Protein AF-A0AA40VV38-F1 (afdb_monomer)

Secondary structure (DSSP, 8-state):
-----PPPEEEE-TTSSEEEEEEE-TTT--EEEEEEESSPEEEEETTEEEEEPEEEEPTTT-SEEEEESSSEEEEEEEE--TT-

Radius of gyration: 13.95 Å; Cα contacts (8 Å, |Δi|>4): 183; chains: 1; bounding box: 32×32×37 Å

Nearest PDB structures (foldseek):
  5mqh-assembly1_A  TM=3.408E-01  e=7.314E+00  Bacillus subtilis
  7pt7-assembly1_6  TM=3.075E-01  e=9.742E+00  Saccharomyces cerevisiae S288C
  8iyj-assembly1_Z  TM=1.905E-01  e=4.123E+00  Mus musculus

Sequence (84 aa):
MPSQQCQHMQFSDCDKLVGRVVFECHHCGQGIISEYTGEPVIGEYKGRPSVVLAKVQCPSCGETAIRLNAEKVLSTTAISSPWK

Structure (mmCIF, N/CA/C/O backbone):
data_AF-A0AA40VV38-F1
#
_entry.id   AF-A0AA40VV38-F1
#
loop_
_atom_site.group_PDB
_atom_site.id
_atom_site.type_symbol
_atom_site.label_atom_id
_atom_site.label_alt_id
_atom_site.label_comp_id
_atom_site.label_asym_id
_atom_site.label_entity_id
_atom_site.label_seq_id
_atom_site.pdbx_PDB_ins_code
_atom_site.Cartn_x
_atom_site.Cartn_y
_atom_site.Cartn_z
_atom_site.occupancy
_atom_site.B_iso_or_equiv
_atom_site.auth_seq_id
_atom_site.auth_comp_id
_atom_site.auth_asym_id
_atom_site.auth_atom_id
_atom_site.pdbx_PDB_model_num
ATOM 1 N N . MET A 1 1 ? -7.831 11.302 -28.238 1.00 44.78 1 MET A N 1
ATOM 2 C CA . MET A 1 1 ? -7.376 11.554 -26.852 1.00 44.78 1 MET A CA 1
ATOM 3 C C . MET A 1 1 ? -6.136 10.706 -26.616 1.00 44.78 1 MET A C 1
ATOM 5 O O . MET A 1 1 ? -6.137 9.589 -27.123 1.00 44.78 1 MET A O 1
ATOM 9 N N . PRO A 1 2 ? -5.079 11.199 -25.947 1.00 49.25 2 PRO A N 1
ATOM 10 C CA . PRO A 1 2 ? -3.956 10.337 -25.584 1.00 49.25 2 PRO A CA 1
ATOM 11 C C . PRO A 1 2 ? -4.470 9.195 -24.697 1.00 49.25 2 PRO A C 1
ATOM 13 O O . PRO A 1 2 ? -5.342 9.419 -23.856 1.00 49.25 2 PRO A O 1
ATOM 16 N N . SER A 1 3 ? -3.977 7.974 -24.911 1.00 62.28 3 SER A N 1
ATOM 17 C CA . SER A 1 3 ? -4.283 6.835 -24.045 1.00 62.28 3 SER A CA 1
ATOM 18 C C . SER A 1 3 ? -3.833 7.178 -22.627 1.00 62.28 3 SER A C 1
ATOM 20 O O . SER A 1 3 ? -2.642 7.397 -22.396 1.00 62.28 3 SER A O 1
ATOM 22 N N . GLN A 1 4 ? -4.771 7.273 -21.685 1.00 61.50 4 GLN A N 1
ATOM 23 C CA . GLN A 1 4 ? -4.414 7.422 -20.278 1.00 61.50 4 GLN A CA 1
ATOM 24 C C . GLN A 1 4 ? -3.621 6.184 -19.851 1.00 61.50 4 GLN A C 1
ATOM 26 O O . GLN A 1 4 ? -3.979 5.064 -20.212 1.00 61.50 4 GLN A O 1
ATOM 31 N N . GLN A 1 5 ? -2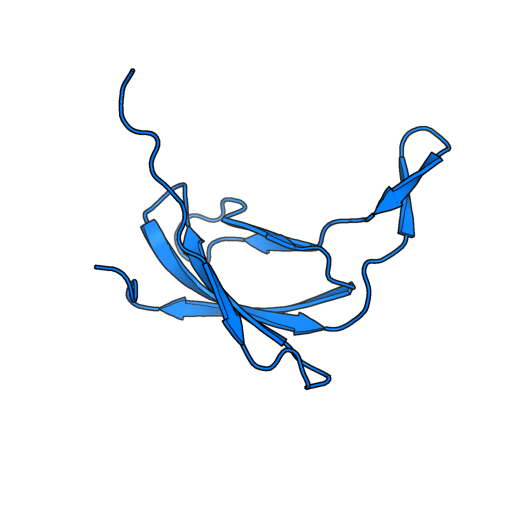.530 6.381 -19.110 1.00 68.56 5 GLN A N 1
ATOM 32 C CA . GLN A 1 5 ? -1.830 5.264 -18.486 1.00 68.56 5 GLN A CA 1
ATOM 33 C C . GLN A 1 5 ? -2.782 4.593 -17.496 1.00 68.56 5 GLN A C 1
ATOM 35 O O . GLN A 1 5 ? -3.159 5.190 -16.487 1.00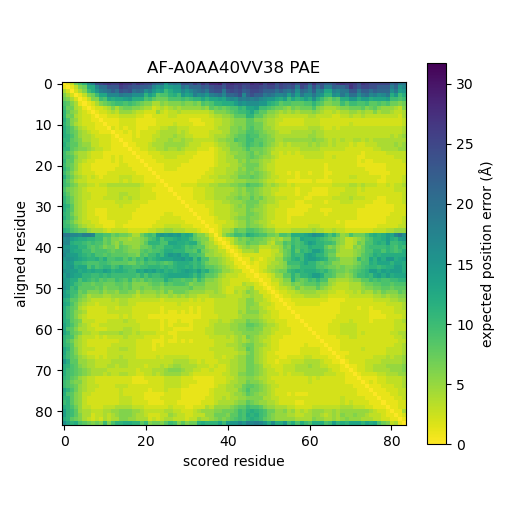 68.56 5 GLN A O 1
ATOM 40 N N . CYS A 1 6 ? -3.184 3.364 -17.802 1.00 74.75 6 CYS A N 1
ATOM 41 C CA . CYS A 1 6 ? -3.910 2.522 -16.867 1.00 74.75 6 CYS A CA 1
ATOM 42 C C . CYS A 1 6 ? -2.950 2.079 -15.758 1.00 74.75 6 CYS A C 1
ATOM 44 O O . CYS A 1 6 ? -1.830 1.655 -16.036 1.00 74.75 6 CYS A O 1
ATOM 46 N N . GLN A 1 7 ? -3.390 2.170 -14.505 1.00 79.94 7 GLN A N 1
ATOM 47 C CA . GLN A 1 7 ? -2.675 1.577 -13.383 1.00 79.94 7 GLN A CA 1
ATOM 48 C C . GLN A 1 7 ? -3.113 0.118 -13.263 1.00 79.94 7 GLN A C 1
ATOM 50 O O . GLN A 1 7 ? -4.298 -0.159 -13.072 1.00 79.94 7 GLN A O 1
ATOM 55 N N . HIS A 1 8 ? -2.172 -0.814 -13.380 1.00 87.62 8 HIS A N 1
ATOM 56 C CA . HIS A 1 8 ? -2.455 -2.210 -13.089 1.00 87.62 8 HIS A CA 1
ATOM 57 C C . HIS A 1 8 ? -2.500 -2.444 -11.579 1.00 87.62 8 HIS A C 1
ATOM 59 O O . HIS A 1 8 ? -1.722 -1.860 -10.818 1.00 87.62 8 HIS A O 1
ATOM 65 N N . MET A 1 9 ? -3.420 -3.309 -11.161 1.00 92.94 9 MET A N 1
ATOM 66 C CA . MET A 1 9 ? -3.601 -3.686 -9.769 1.00 92.94 9 MET A CA 1
ATOM 67 C C . MET A 1 9 ? -3.985 -5.149 -9.656 1.00 92.94 9 MET A C 1
ATOM 69 O O . MET A 1 9 ? -4.832 -5.629 -10.408 1.00 92.94 9 MET A O 1
ATOM 73 N N . GLN A 1 10 ? -3.418 -5.832 -8.672 1.00 95.62 10 GLN A N 1
ATOM 74 C CA . GLN A 1 10 ? -3.817 -7.179 -8.311 1.00 95.62 10 GLN A CA 1
ATOM 75 C C . GLN A 1 10 ? -3.974 -7.279 -6.800 1.00 95.62 10 GLN A C 1
ATOM 77 O O . GLN A 1 10 ? -3.023 -7.056 -6.053 1.00 95.62 10 GLN A O 1
ATOM 82 N N . PHE A 1 11 ? -5.177 -7.640 -6.363 1.00 94.69 11 PHE A N 1
ATOM 83 C CA . PHE A 1 11 ? -5.447 -8.010 -4.981 1.00 94.69 11 PHE A CA 1
ATOM 84 C C . PHE A 1 11 ? -5.228 -9.512 -4.798 1.00 94.69 11 PHE A C 1
ATOM 86 O O . PHE A 1 11 ? -5.549 -10.316 -5.674 1.00 94.69 11 PHE A O 1
ATOM 93 N N . SER A 1 12 ? -4.660 -9.878 -3.659 1.00 94.31 12 SER A N 1
ATOM 94 C CA . SER A 1 12 ? -4.365 -11.250 -3.258 1.00 94.31 12 SER A CA 1
ATOM 95 C C . SER A 1 12 ? -4.582 -11.406 -1.754 1.00 94.31 12 SER A C 1
ATOM 97 O O . SER A 1 12 ? -4.655 -10.411 -1.030 1.00 94.31 12 SER A O 1
ATOM 99 N N . ASP A 1 13 ? -4.714 -12.654 -1.296 1.00 94.56 13 ASP A N 1
ATOM 100 C CA . ASP A 1 13 ? -4.997 -12.991 0.108 1.00 94.56 13 ASP A CA 1
ATOM 101 C C . ASP A 1 13 ? -6.262 -12.314 0.664 1.00 94.56 13 ASP A C 1
ATOM 103 O O . ASP A 1 13 ? -6.336 -11.965 1.839 1.00 94.56 13 ASP A O 1
ATOM 107 N N . CYS A 1 14 ? -7.272 -12.107 -0.186 1.00 89.50 14 CYS A N 1
ATOM 108 C CA . CYS A 1 14 ? -8.519 -11.438 0.194 1.00 89.50 14 CYS A CA 1
ATOM 109 C C . CYS A 1 14 ? -9.348 -12.232 1.217 1.00 89.50 14 CYS A C 1
ATOM 111 O O . CYS A 1 14 ? -10.234 -11.671 1.852 1.00 89.50 14 CYS A O 1
ATOM 113 N N . ASP A 1 15 ? -9.081 -13.530 1.351 1.00 91.12 15 ASP A N 1
ATOM 114 C CA . ASP A 1 15 ? -9.681 -14.447 2.319 1.00 91.12 15 ASP A CA 1
ATOM 115 C C . ASP A 1 15 ? -8.935 -14.474 3.666 1.00 91.12 15 ASP A C 1
ATOM 117 O O . ASP A 1 15 ? -9.348 -15.174 4.592 1.00 91.12 15 ASP A O 1
ATOM 121 N N . LYS A 1 16 ? -7.838 -13.717 3.795 1.00 92.75 16 LYS A N 1
ATOM 122 C CA . LYS A 1 16 ? -7.001 -13.665 4.997 1.00 92.75 16 LYS A CA 1
ATOM 123 C C . LYS A 1 16 ? -7.201 -12.361 5.763 1.00 92.75 16 LYS A C 1
ATOM 125 O O . LYS A 1 16 ? -7.664 -11.357 5.237 1.00 92.75 16 LYS A O 1
ATOM 130 N N . LEU A 1 17 ? -6.772 -12.369 7.026 1.00 92.00 17 LEU A N 1
ATOM 131 C CA . LEU A 1 17 ? -6.782 -11.181 7.891 1.00 92.00 17 LEU A CA 1
ATOM 132 C C . LEU A 1 17 ? -5.878 -10.051 7.371 1.00 92.00 17 LEU A C 1
ATOM 134 O O . LEU A 1 17 ? -6.137 -8.880 7.641 1.00 92.00 17 LEU A O 1
ATOM 138 N N . VAL A 1 18 ? -4.814 -10.410 6.648 1.00 95.12 18 VAL A N 1
ATOM 139 C CA . VAL A 1 18 ? -3.887 -9.478 6.003 1.00 95.12 18 VAL A CA 1
ATOM 140 C C . VAL A 1 18 ? -3.995 -9.680 4.498 1.00 95.12 18 VAL A C 1
ATOM 142 O O . VAL A 1 18 ? -3.602 -10.729 3.986 1.00 95.12 18 VAL A O 1
ATOM 145 N N . GLY A 1 19 ? -4.525 -8.672 3.811 1.00 95.12 19 GLY A N 1
ATOM 146 C CA . GLY A 1 19 ? -4.597 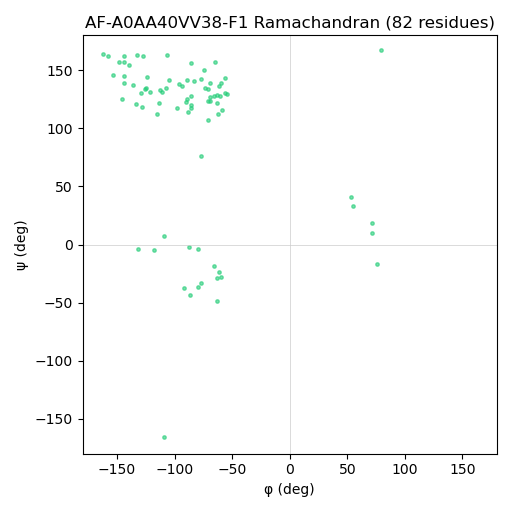-8.636 2.357 1.00 95.12 19 GLY A CA 1
ATOM 147 C C . GLY A 1 19 ? -3.312 -8.079 1.751 1.00 95.12 19 GLY A C 1
ATOM 148 O O . GLY A 1 19 ? -2.575 -7.319 2.387 1.00 95.12 19 GLY A O 1
ATOM 149 N N . ARG A 1 20 ? -3.056 -8.432 0.491 1.00 96.69 20 ARG A N 1
ATOM 150 C CA . ARG A 1 20 ? -1.937 -7.901 -0.294 1.00 96.69 20 ARG A CA 1
ATOM 151 C C . ARG A 1 20 ? -2.432 -7.288 -1.587 1.00 96.69 20 ARG A C 1
ATOM 153 O O . ARG A 1 20 ? -3.228 -7.891 -2.304 1.00 96.69 20 ARG A O 1
ATOM 160 N N . VAL A 1 21 ? -1.914 -6.110 -1.911 1.00 95.94 21 VAL A N 1
ATOM 161 C CA . VAL A 1 21 ? -2.134 -5.467 -3.205 1.00 95.94 21 VAL A CA 1
ATOM 162 C C . VAL A 1 21 ? -0.802 -5.222 -3.894 1.00 95.94 21 VAL A C 1
ATOM 164 O O . VAL A 1 21 ? 0.135 -4.696 -3.295 1.00 95.94 21 VAL A O 1
ATOM 167 N N . VAL A 1 22 ? -0.731 -5.611 -5.161 1.00 97.12 22 VAL A N 1
ATOM 168 C CA . VAL A 1 22 ? 0.384 -5.320 -6.059 1.00 97.12 22 VAL A CA 1
ATOM 169 C C . VAL A 1 22 ? -0.085 -4.279 -7.061 1.00 97.12 22 VAL A C 1
ATOM 171 O O . VAL A 1 22 ? -1.190 -4.408 -7.589 1.00 97.12 22 VAL A O 1
ATOM 174 N N . PHE A 1 23 ? 0.718 -3.249 -7.324 1.00 95.75 23 PHE A N 1
ATOM 175 C CA . PHE A 1 23 ? 0.373 -2.173 -8.259 1.00 95.75 23 PHE A CA 1
ATOM 176 C C . PHE A 1 23 ? 1.601 -1.372 -8.709 1.00 95.75 23 PHE A C 1
ATOM 178 O O . PHE A 1 23 ? 2.660 -1.448 -8.093 1.00 95.75 23 PHE A O 1
ATOM 185 N N . GLU A 1 24 ? 1.480 -0.592 -9.784 1.00 94.88 24 GLU A N 1
ATOM 186 C CA . GLU A 1 24 ? 2.515 0.368 -10.198 1.00 94.88 24 GLU A CA 1
ATOM 187 C C . GLU A 1 24 ? 2.200 1.767 -9.674 1.00 94.88 24 GLU A C 1
ATOM 189 O O . GLU A 1 24 ? 1.066 2.232 -9.764 1.00 94.88 24 GLU A O 1
ATOM 194 N N . CYS A 1 25 ? 3.198 2.495 -9.179 1.00 92.62 25 CYS A N 1
ATOM 195 C CA . CYS A 1 25 ? 3.030 3.911 -8.881 1.00 92.62 25 CYS A CA 1
ATOM 196 C C . CYS A 1 25 ? 2.729 4.687 -10.170 1.00 92.62 25 CYS A C 1
ATOM 198 O O . CYS A 1 25 ? 3.556 4.716 -11.078 1.00 92.62 25 CYS A O 1
ATOM 200 N N . HIS A 1 26 ? 1.594 5.386 -10.223 1.00 88.50 26 HIS A N 1
ATOM 201 C CA . HIS A 1 26 ? 1.227 6.205 -11.383 1.00 88.50 26 HIS A CA 1
ATOM 202 C C . HIS A 1 26 ? 2.247 7.321 -11.686 1.00 88.50 26 HIS A C 1
ATOM 204 O O . HIS A 1 26 ? 2.406 7.722 -12.832 1.00 88.50 26 HIS A O 1
ATOM 210 N N . HIS A 1 27 ? 2.963 7.811 -10.669 1.00 91.12 27 HIS A N 1
ATOM 211 C CA . HIS A 1 27 ? 3.888 8.935 -10.820 1.00 91.12 27 HIS A CA 1
ATOM 212 C C . HIS A 1 27 ? 5.242 8.544 -11.427 1.00 91.12 27 HIS A C 1
ATOM 214 O O . HIS A 1 27 ? 5.822 9.330 -12.170 1.00 91.12 27 HIS A O 1
ATOM 220 N N . CYS A 1 28 ? 5.770 7.360 -11.099 1.00 91.88 28 CYS A N 1
ATOM 221 C CA . CYS A 1 28 ? 7.126 6.954 -11.498 1.00 91.88 28 CYS A CA 1
ATOM 222 C C . CYS A 1 28 ? 7.218 5.545 -12.108 1.00 91.88 28 CYS A C 1
ATOM 224 O O . CYS A 1 28 ? 8.293 5.130 -12.533 1.00 91.88 28 CYS A O 1
ATOM 226 N N . GLY A 1 29 ? 6.117 4.791 -12.152 1.00 90.88 29 GLY A N 1
ATOM 227 C CA . GLY A 1 29 ? 6.065 3.434 -12.702 1.00 90.88 29 GLY A CA 1
ATOM 228 C C . GLY A 1 29 ? 6.758 2.360 -11.857 1.00 90.88 29 GLY A C 1
ATOM 229 O O . GLY A 1 29 ? 6.943 1.248 -12.344 1.00 90.88 29 GLY A O 1
ATOM 230 N N . GLN A 1 30 ? 7.164 2.669 -10.621 1.00 94.31 30 GLN A N 1
ATOM 231 C CA . GLN A 1 30 ? 7.712 1.690 -9.678 1.00 94.31 30 GLN A CA 1
ATOM 232 C C . GLN A 1 30 ? 6.652 0.639 -9.322 1.00 94.31 30 GLN A C 1
ATOM 234 O O . GLN A 1 30 ? 5.564 1.011 -8.886 1.00 94.31 30 GLN A O 1
ATOM 239 N N . GLY A 1 31 ? 6.979 -0.651 -9.433 1.00 95.75 31 GLY A N 1
ATOM 240 C CA . GLY A 1 31 ? 6.147 -1.725 -8.887 1.00 95.75 31 GLY A CA 1
ATOM 241 C C . GLY A 1 31 ? 6.167 -1.715 -7.356 1.00 95.75 31 GLY A C 1
ATOM 242 O O . GLY A 1 31 ? 7.210 -1.489 -6.740 1.00 95.75 31 GLY A O 1
ATOM 243 N N . ILE A 1 32 ? 5.017 -1.932 -6.728 1.00 97.00 32 ILE A N 1
ATOM 244 C CA . ILE A 1 32 ? 4.833 -1.876 -5.277 1.00 97.00 32 ILE A CA 1
ATOM 245 C C . ILE A 1 32 ? 3.985 -3.067 -4.837 1.00 97.00 32 ILE A C 1
ATOM 247 O O . ILE A 1 32 ? 2.972 -3.371 -5.464 1.00 97.00 32 ILE A O 1
ATOM 251 N N . ILE A 1 33 ? 4.380 -3.705 -3.734 1.00 97.50 33 ILE A N 1
ATOM 252 C CA . ILE A 1 33 ? 3.523 -4.600 -2.951 1.00 97.50 33 ILE A CA 1
ATOM 253 C C . ILE A 1 33 ? 3.228 -3.920 -1.615 1.00 97.50 33 ILE A C 1
ATOM 255 O O . ILE A 1 33 ? 4.153 -3.466 -0.938 1.00 97.50 33 ILE A O 1
ATOM 259 N N . SER A 1 34 ? 1.958 -3.874 -1.223 1.00 97.25 34 SER A N 1
ATOM 260 C CA . SER A 1 34 ? 1.533 -3.385 0.090 1.00 97.25 34 SER A CA 1
ATOM 261 C C . SER A 1 34 ? 0.669 -4.410 0.808 1.00 97.25 34 SER A C 1
ATOM 263 O O . SER A 1 34 ? -0.275 -4.953 0.231 1.00 97.25 34 SER A O 1
ATOM 265 N N . GLU A 1 35 ? 0.976 -4.629 2.084 1.00 97.12 35 GLU A N 1
ATOM 266 C CA . GLU A 1 35 ? 0.148 -5.406 3.005 1.00 97.12 35 GLU A CA 1
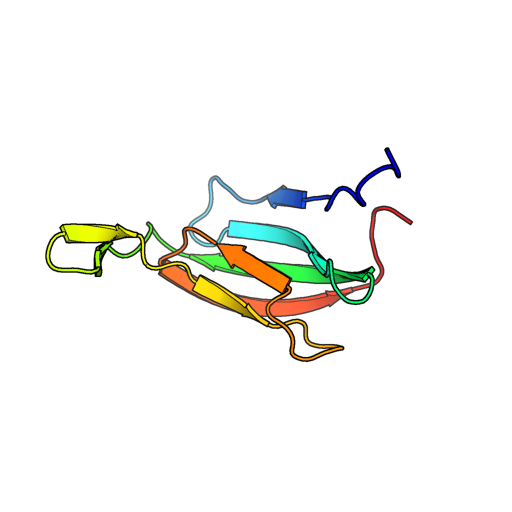ATOM 267 C C . GLU A 1 35 ? -0.780 -4.466 3.769 1.00 97.12 35 GLU A C 1
ATOM 269 O O . GLU A 1 35 ? -0.361 -3.400 4.235 1.00 97.12 35 GLU A O 1
ATOM 274 N N . TYR A 1 36 ? -2.042 -4.855 3.908 1.00 94.88 36 TYR A N 1
ATOM 275 C CA . TYR A 1 36 ? -3.056 -4.045 4.570 1.00 94.88 36 TYR A CA 1
ATOM 276 C C . TYR A 1 36 ? -4.043 -4.910 5.358 1.00 94.88 36 TYR A C 1
ATOM 278 O O . TYR A 1 36 ? -4.207 -6.100 5.086 1.00 94.88 36 TYR A O 1
ATOM 286 N N . THR A 1 37 ? -4.700 -4.305 6.346 1.00 93.38 37 THR A N 1
ATOM 287 C CA . THR A 1 37 ? -5.698 -4.967 7.200 1.00 93.38 37 THR A CA 1
ATOM 288 C C . THR A 1 37 ? -7.009 -4.205 7.246 1.00 93.38 37 THR A C 1
ATOM 290 O O . THR A 1 37 ? -7.051 -2.999 6.985 1.00 93.38 37 THR A O 1
ATOM 293 N N . GLY A 1 38 ? -8.036 -4.932 7.691 1.00 80.38 38 GLY A N 1
ATOM 294 C CA . GLY A 1 38 ? -9.230 -4.380 8.316 1.00 80.38 38 GLY A CA 1
ATOM 295 C C . GLY A 1 38 ? -10.260 -3.792 7.359 1.00 80.38 38 GLY A C 1
ATOM 296 O O . GLY A 1 38 ? -10.015 -3.582 6.169 1.00 80.38 38 GLY A O 1
ATOM 297 N N . GLU A 1 39 ? -11.437 -3.532 7.917 1.00 77.12 39 GLU A N 1
ATOM 298 C CA . GLU A 1 39 ? -12.509 -2.810 7.243 1.00 77.12 39 GLU A CA 1
ATOM 299 C C . GLU A 1 39 ? -12.187 -1.306 7.179 1.00 77.12 39 GLU A C 1
ATOM 301 O O . GLU A 1 39 ? -11.490 -0.775 8.047 1.00 77.12 39 GLU A O 1
ATOM 306 N N . PRO A 1 40 ? -12.669 -0.587 6.153 1.00 79.44 40 PRO A N 1
ATOM 307 C CA . PRO A 1 40 ? -12.463 0.851 6.048 1.00 79.44 40 PRO A CA 1
ATOM 308 C C . PRO A 1 40 ? -12.946 1.591 7.303 1.00 79.44 40 PRO A C 1
ATOM 310 O O . PRO A 1 40 ? -14.094 1.449 7.724 1.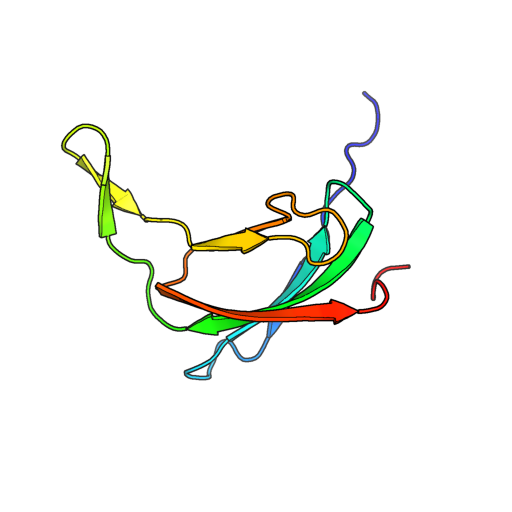00 79.44 40 PRO A O 1
ATOM 313 N N . VAL A 1 41 ? -12.088 2.447 7.860 1.00 81.94 41 VAL A N 1
ATOM 314 C CA . VAL A 1 41 ? -12.459 3.306 8.992 1.00 81.94 41 VAL A CA 1
ATOM 315 C C . VAL A 1 41 ? -13.463 4.354 8.519 1.00 81.94 41 VAL A C 1
ATOM 317 O O . VAL A 1 41 ? -13.204 5.089 7.562 1.00 81.94 41 VAL A O 1
ATOM 320 N N . ILE A 1 42 ? -14.602 4.454 9.205 1.00 85.62 42 ILE A N 1
ATOM 321 C CA . ILE A 1 42 ? -15.576 5.525 8.980 1.00 85.62 42 ILE A CA 1
ATOM 322 C C . ILE A 1 42 ? -15.206 6.708 9.874 1.00 85.62 42 ILE A C 1
ATOM 324 O O . ILE A 1 42 ? -15.264 6.622 11.098 1.00 85.62 42 ILE A O 1
ATOM 328 N N . GLY A 1 43 ? -14.814 7.813 9.248 1.00 83.94 43 GLY A N 1
ATOM 329 C CA . GLY A 1 43 ? -14.609 9.105 9.895 1.00 83.94 43 GLY A CA 1
ATOM 330 C C . GLY A 1 43 ? -15.688 10.107 9.492 1.00 83.94 43 GLY A C 1
ATOM 331 O O . GLY A 1 43 ? -16.698 9.750 8.884 1.00 83.94 43 GLY A O 1
ATOM 332 N N . GLU A 1 44 ? -15.451 11.385 9.779 1.00 86.88 44 GLU A N 1
ATOM 333 C CA . GLU A 1 44 ? -16.333 12.476 9.363 1.00 86.88 44 GLU A CA 1
ATOM 334 C C . GLU A 1 44 ? -15.657 13.383 8.332 1.00 86.88 44 GLU A C 1
ATOM 336 O O . GLU A 1 44 ? -14.528 13.842 8.509 1.00 86.88 44 GLU A O 1
ATOM 341 N N . TYR A 1 45 ? -16.378 13.698 7.257 1.00 82.19 45 TYR A N 1
ATOM 342 C CA . TYR A 1 45 ? -15.999 14.724 6.293 1.00 82.19 45 TYR A CA 1
ATOM 343 C C . TYR A 1 45 ? -17.168 15.686 6.093 1.00 82.19 45 TYR A C 1
ATOM 345 O O . TYR A 1 45 ? -18.246 15.289 5.653 1.00 82.19 45 TYR A O 1
ATOM 353 N N . LYS A 1 46 ? -16.963 16.967 6.429 1.00 87.44 46 LYS A N 1
ATOM 354 C CA . LYS A 1 46 ? -17.998 18.020 6.358 1.00 87.44 46 LYS A CA 1
ATOM 355 C C . LYS A 1 46 ? -19.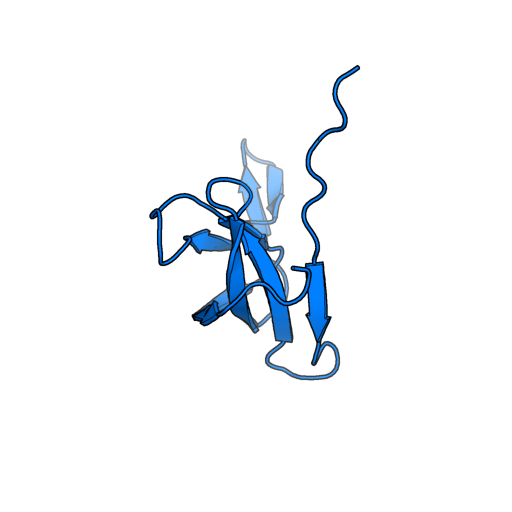295 17.649 7.103 1.00 87.44 46 LYS A C 1
ATOM 357 O O . LYS A 1 46 ? -20.391 17.888 6.600 1.00 87.44 46 LYS A O 1
ATOM 362 N N . GLY A 1 47 ? -19.162 17.041 8.283 1.00 87.94 47 GLY A N 1
ATOM 363 C CA . GLY A 1 47 ? -20.295 16.630 9.121 1.00 87.94 47 GLY A CA 1
ATOM 364 C C . GLY A 1 47 ? -21.083 15.431 8.583 1.00 87.94 47 GLY A C 1
ATOM 365 O O . GLY A 1 47 ? -22.232 15.238 8.967 1.00 87.94 47 GLY A O 1
ATOM 366 N N . ARG A 1 48 ? -20.506 14.647 7.661 1.00 87.50 48 ARG A N 1
ATOM 367 C CA . ARG A 1 48 ? -21.099 13.406 7.146 1.00 87.50 48 ARG A CA 1
ATOM 368 C C . ARG A 1 48 ? -20.142 12.227 7.341 1.00 87.50 48 ARG A C 1
ATOM 370 O O . ARG A 1 48 ? -18.937 12.424 7.157 1.00 87.50 48 ARG A O 1
ATOM 377 N N . PRO A 1 49 ? -20.651 11.016 7.635 1.00 85.00 49 PRO A N 1
ATOM 378 C CA . PRO A 1 49 ? -19.838 9.806 7.638 1.00 85.00 49 PRO A CA 1
ATOM 379 C C . PRO A 1 49 ? -19.144 9.613 6.286 1.00 85.00 49 PRO A C 1
ATOM 381 O O . PRO A 1 49 ? -19.781 9.706 5.235 1.00 85.00 49 PRO A O 1
ATOM 384 N N . SER A 1 50 ? -17.839 9.362 6.309 1.00 86.75 50 SER A N 1
ATOM 385 C CA . SER A 1 50 ? -17.024 9.138 5.116 1.00 86.75 50 SER A CA 1
ATOM 386 C C . SER A 1 50 ? -15.952 8.098 5.396 1.00 86.75 50 SER A C 1
ATOM 388 O O . SER A 1 50 ? -15.365 8.072 6.475 1.00 86.75 50 SER A O 1
ATOM 390 N N . VAL A 1 51 ? -15.642 7.282 4.390 1.00 85.94 51 VAL A N 1
ATOM 391 C CA . VAL A 1 51 ? -14.509 6.356 4.453 1.00 85.94 51 VAL A CA 1
ATOM 392 C C . VAL A 1 51 ? -13.206 7.152 4.516 1.00 85.94 51 VAL A C 1
ATOM 394 O O . VAL A 1 51 ? -12.956 8.026 3.679 1.00 85.94 51 VAL A O 1
ATOM 397 N N . VAL A 1 52 ? -12.374 6.847 5.508 1.00 85.12 52 VAL A N 1
ATOM 398 C CA . VAL A 1 52 ? -11.002 7.338 5.608 1.00 85.12 52 VAL A CA 1
ATOM 399 C C . VAL A 1 52 ? -10.115 6.398 4.803 1.00 85.12 52 VAL A C 1
ATOM 401 O O . VAL A 1 52 ? -10.010 5.214 5.101 1.00 85.12 52 VAL A O 1
ATOM 404 N N . LEU A 1 53 ? -9.485 6.933 3.759 1.00 89.44 53 LEU A N 1
ATOM 405 C CA . LEU A 1 53 ? -8.625 6.147 2.882 1.00 89.44 53 LEU A CA 1
ATOM 406 C C . LEU A 1 53 ? -7.206 6.062 3.441 1.00 89.44 53 LEU A C 1
ATOM 408 O O . LEU A 1 53 ? -6.561 7.094 3.664 1.00 89.44 53 LEU A O 1
ATOM 412 N N . ALA A 1 54 ? -6.681 4.847 3.567 1.00 91.00 54 ALA A N 1
ATOM 413 C CA . ALA A 1 54 ? -5.282 4.628 3.888 1.00 91.00 54 ALA A CA 1
ATOM 414 C C . ALA A 1 54 ? -4.411 5.020 2.683 1.00 91.00 54 ALA A C 1
ATOM 416 O O . ALA A 1 54 ? -4.598 4.529 1.568 1.00 91.00 54 ALA A O 1
ATOM 417 N N . LYS A 1 55 ? -3.466 5.942 2.885 1.00 93.44 55 LYS A N 1
ATOM 418 C CA . LYS A 1 55 ? -2.556 6.407 1.829 1.00 93.44 55 LYS A CA 1
ATOM 419 C C . LYS A 1 55 ? -1.312 5.528 1.799 1.00 93.44 55 LYS A C 1
ATOM 421 O O . LYS A 1 55 ? -0.616 5.426 2.805 1.00 93.44 55 LYS A O 1
ATOM 426 N N . VAL A 1 56 ? -1.002 4.965 0.637 1.00 95.06 56 VAL A N 1
ATOM 427 C CA . VAL A 1 56 ? 0.261 4.262 0.400 1.00 95.06 56 VAL A CA 1
ATOM 428 C C . VAL A 1 56 ? 1.220 5.221 -0.295 1.00 95.06 56 VAL A C 1
ATOM 430 O O . VAL A 1 56 ? 0.943 5.679 -1.406 1.00 95.06 56 VAL A O 1
ATOM 433 N N . GLN A 1 57 ? 2.342 5.537 0.349 1.00 97.00 57 GLN A N 1
ATOM 434 C CA . GLN A 1 57 ? 3.406 6.326 -0.273 1.00 97.00 57 GLN A CA 1
ATOM 435 C C . GLN A 1 57 ? 4.311 5.437 -1.125 1.00 97.00 57 GLN A C 1
ATOM 437 O O . GLN A 1 57 ? 4.635 4.315 -0.742 1.00 97.00 57 GLN A O 1
ATOM 442 N N . CYS A 1 58 ? 4.732 5.941 -2.283 1.00 96.06 58 CYS A N 1
ATOM 443 C CA . CYS A 1 58 ? 5.730 5.280 -3.107 1.00 96.06 58 CYS A CA 1
ATOM 444 C C . CYS A 1 58 ? 7.093 5.336 -2.402 1.00 96.06 58 CYS A C 1
ATOM 446 O O . CYS A 1 58 ? 7.583 6.443 -2.161 1.00 96.06 58 CYS A O 1
ATOM 448 N N . PRO A 1 59 ? 7.761 4.196 -2.152 1.00 96.56 59 PRO A N 1
ATOM 449 C CA . PRO A 1 59 ? 9.101 4.199 -1.565 1.00 96.56 59 PRO A CA 1
ATOM 450 C C . PRO A 1 59 ? 10.150 4.907 -2.434 1.00 96.56 59 PRO A C 1
ATOM 452 O O . PRO A 1 59 ? 11.158 5.369 -1.912 1.00 96.56 59 PRO A O 1
ATOM 455 N N . SER A 1 60 ? 9.917 5.000 -3.748 1.00 96.38 60 SER A N 1
ATOM 456 C CA . SER A 1 60 ? 10.888 5.552 -4.701 1.00 96.38 60 SER A CA 1
ATOM 457 C C . SER A 1 60 ? 10.728 7.053 -4.952 1.00 96.38 60 SER A C 1
ATOM 459 O O . SER A 1 60 ? 11.732 7.735 -5.119 1.00 96.38 60 SER A O 1
ATOM 461 N N . CYS A 1 61 ? 9.500 7.590 -5.002 1.00 95.56 61 CYS A N 1
ATOM 462 C CA . CYS A 1 61 ? 9.269 9.019 -5.280 1.00 95.56 61 CYS A CA 1
ATOM 463 C C . CYS A 1 61 ? 8.572 9.797 -4.152 1.00 95.56 61 CYS A C 1
ATOM 465 O O . CYS A 1 61 ? 8.402 11.004 -4.278 1.00 95.56 61 CYS A O 1
ATOM 467 N N . GLY A 1 62 ? 8.142 9.141 -3.069 1.00 96.44 62 GLY A N 1
ATOM 468 C CA . GLY A 1 62 ? 7.473 9.775 -1.922 1.00 96.44 62 GLY A CA 1
ATOM 469 C C . GLY A 1 62 ? 6.009 10.182 -2.150 1.00 96.44 62 GLY A C 1
ATOM 470 O O . GLY A 1 62 ? 5.269 10.380 -1.183 1.00 96.44 62 GLY A O 1
ATOM 471 N N . GLU A 1 63 ? 5.561 10.255 -3.405 1.00 96.44 63 GLU A N 1
ATOM 472 C CA . GLU A 1 63 ? 4.174 10.571 -3.758 1.00 96.44 63 GLU A CA 1
ATOM 473 C C . GLU A 1 63 ? 3.187 9.495 -3.291 1.00 96.44 63 GLU A C 1
ATOM 475 O O . GLU A 1 63 ? 3.536 8.327 -3.100 1.00 96.44 63 GLU A O 1
ATOM 480 N N . THR A 1 64 ? 1.914 9.869 -3.133 1.00 95.81 64 THR A N 1
ATOM 481 C CA . THR A 1 64 ? 0.857 8.891 -2.824 1.00 95.81 64 THR A CA 1
ATOM 482 C C . THR A 1 64 ? 0.588 8.023 -4.049 1.00 95.81 64 THR A C 1
ATOM 484 O O . THR A 1 64 ? -0.037 8.466 -5.006 1.00 95.81 64 THR A O 1
ATOM 487 N N . ALA A 1 65 ? 1.028 6.769 -4.004 1.00 94.19 65 ALA A N 1
ATOM 488 C CA . ALA A 1 65 ? 0.925 5.842 -5.121 1.00 94.19 65 ALA A CA 1
ATOM 489 C C . ALA A 1 65 ? -0.497 5.270 -5.283 1.00 94.19 65 ALA A C 1
ATOM 491 O O . ALA A 1 65 ? -0.931 5.022 -6.408 1.00 94.19 65 ALA A O 1
ATOM 492 N N . ILE A 1 66 ? -1.220 5.089 -4.169 1.00 92.88 66 ILE A N 1
ATOM 493 C CA . ILE A 1 66 ? -2.652 4.757 -4.135 1.00 92.88 66 ILE A CA 1
ATOM 494 C C . ILE A 1 66 ? -3.294 5.149 -2.794 1.00 92.88 66 ILE A C 1
ATOM 496 O O . ILE A 1 66 ? -2.618 5.361 -1.784 1.00 92.88 66 ILE A O 1
ATOM 500 N N . ARG A 1 67 ? -4.627 5.238 -2.787 1.00 92.88 67 ARG A N 1
ATOM 501 C CA . ARG A 1 67 ? -5.481 5.313 -1.602 1.00 92.88 67 ARG A CA 1
ATOM 502 C C . ARG A 1 67 ? -6.334 4.043 -1.503 1.00 92.88 67 ARG A C 1
ATOM 504 O O . ARG A 1 67 ? -7.078 3.754 -2.434 1.00 92.88 67 ARG A O 1
ATOM 511 N N . LEU A 1 68 ? -6.226 3.308 -0.399 1.00 91.12 68 LEU A N 1
ATOM 512 C CA . LEU A 1 68 ? -6.935 2.048 -0.166 1.00 91.12 68 LEU A CA 1
ATOM 513 C C . LEU A 1 68 ? -8.094 2.235 0.819 1.00 91.12 68 LEU A C 1
ATOM 515 O O . LEU A 1 68 ? -7.960 2.940 1.820 1.00 91.12 68 LEU A O 1
ATOM 519 N N . ASN A 1 69 ? -9.205 1.544 0.558 1.00 90.88 69 ASN A N 1
ATOM 520 C CA . ASN A 1 69 ? -10.263 1.312 1.543 1.00 90.88 69 ASN A CA 1
ATOM 521 C C . ASN A 1 69 ? -9.795 0.214 2.506 1.00 90.88 69 ASN A C 1
ATOM 523 O O . ASN A 1 69 ? -10.182 -0.942 2.366 1.00 90.88 69 ASN A O 1
ATOM 527 N N . ALA A 1 70 ? -8.912 0.570 3.428 1.00 90.50 70 ALA A N 1
ATOM 528 C CA . ALA A 1 70 ? -8.356 -0.331 4.425 1.00 90.50 70 ALA A CA 1
ATOM 529 C C . ALA A 1 70 ? -8.262 0.404 5.759 1.00 90.50 70 ALA A C 1
ATOM 531 O O . ALA A 1 70 ? -8.136 1.631 5.782 1.00 90.50 70 ALA A O 1
ATOM 532 N N . GLU A 1 71 ? -8.280 -0.341 6.859 1.00 89.44 71 GLU A N 1
ATOM 533 C CA . GLU A 1 71 ? -8.042 0.225 8.184 1.00 89.44 71 GLU A CA 1
ATOM 534 C C . GLU A 1 71 ? -6.621 0.786 8.273 1.00 89.44 71 GLU A C 1
ATOM 536 O O . GLU A 1 71 ? -6.399 1.925 8.692 1.00 89.44 71 GLU A O 1
ATOM 541 N N . LYS A 1 72 ? -5.642 -0.021 7.845 1.00 90.56 72 LYS A N 1
ATOM 542 C CA . LYS A 1 72 ? -4.226 0.312 7.968 1.00 90.56 72 LYS A CA 1
ATOM 543 C C . LYS A 1 72 ? -3.380 -0.383 6.907 1.00 90.56 72 LYS A C 1
ATOM 545 O O . LYS A 1 72 ? -3.626 -1.529 6.543 1.00 90.56 72 LYS A O 1
ATOM 550 N N . VAL A 1 73 ? -2.331 0.311 6.467 1.00 94.75 73 VAL A N 1
ATOM 551 C CA . VAL A 1 73 ? -1.219 -0.264 5.696 1.00 94.75 73 VAL A CA 1
ATOM 552 C C . VAL A 1 73 ? -0.157 -0.739 6.685 1.00 94.75 73 VAL A C 1
ATOM 554 O O . VAL A 1 73 ? 0.319 0.046 7.508 1.00 94.75 73 VAL A O 1
ATOM 557 N N . LEU A 1 74 ? 0.188 -2.023 6.631 1.00 95.62 74 LEU A N 1
ATOM 558 C CA . LEU A 1 74 ? 1.178 -2.635 7.518 1.00 95.62 74 LEU A CA 1
ATOM 559 C C . LEU A 1 74 ? 2.596 -2.476 6.976 1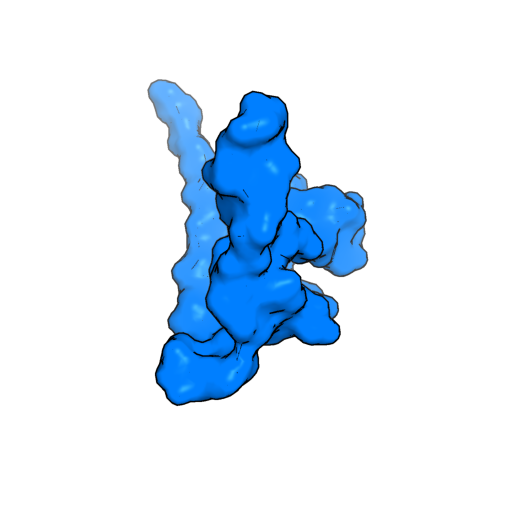.00 95.62 74 LEU A C 1
ATOM 561 O O . LEU A 1 74 ? 3.515 -2.154 7.725 1.00 95.62 74 LEU A O 1
ATOM 565 N N . SER A 1 75 ? 2.764 -2.696 5.675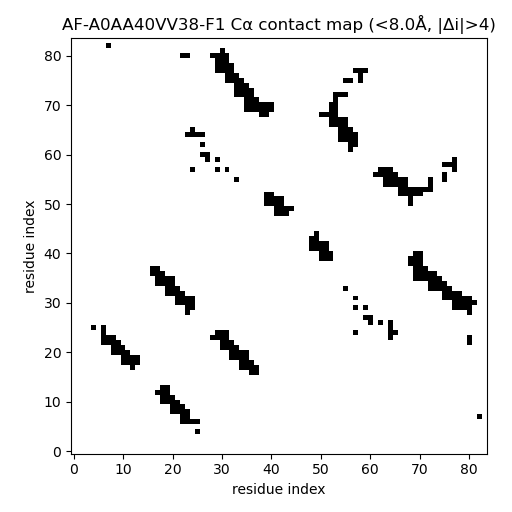 1.00 96.56 75 SER A N 1
ATOM 566 C CA . SER A 1 75 ? 4.059 -2.652 5.005 1.00 96.56 75 SER A CA 1
ATOM 567 C C . SER A 1 75 ? 3.901 -2.179 3.561 1.00 96.56 75 SER A C 1
ATOM 569 O O . SER A 1 75 ? 2.819 -2.222 2.968 1.00 96.56 75 SER A O 1
ATOM 571 N N . THR A 1 76 ? 4.976 -1.643 2.994 1.00 97.56 76 THR A N 1
ATOM 572 C CA . THR A 1 76 ? 5.044 -1.255 1.583 1.00 97.56 76 THR A CA 1
ATOM 573 C C . THR A 1 76 ? 6.454 -1.513 1.088 1.00 97.56 76 THR A C 1
ATOM 575 O O . THR A 1 76 ? 7.425 -1.033 1.672 1.00 97.56 76 THR A O 1
ATOM 5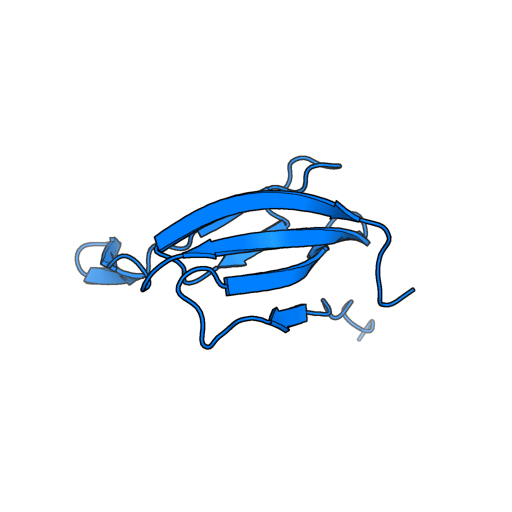78 N N . THR A 1 77 ? 6.566 -2.279 0.011 1.00 97.75 77 THR A N 1
ATOM 579 C CA . THR A 1 77 ? 7.841 -2.742 -0.531 1.00 97.75 77 THR A CA 1
ATOM 580 C C . THR A 1 77 ? 7.903 -2.430 -2.016 1.00 97.75 77 THR A C 1
ATOM 582 O O . THR A 1 77 ? 6.978 -2.739 -2.768 1.00 97.75 77 THR A O 1
ATOM 585 N N . ALA A 1 78 ? 9.002 -1.810 -2.442 1.00 97.50 78 ALA A N 1
ATOM 586 C CA . ALA A 1 78 ? 9.288 -1.615 -3.855 1.00 97.50 78 ALA A CA 1
ATOM 587 C C . ALA A 1 78 ? 9.716 -2.945 -4.491 1.00 97.50 78 ALA A C 1
ATOM 589 O O . ALA A 1 78 ? 10.549 -3.668 -3.946 1.00 97.50 78 ALA A O 1
ATOM 590 N N . ILE A 1 79 ? 9.159 -3.242 -5.659 1.00 96.69 79 ILE A N 1
ATOM 591 C CA . ILE A 1 79 ? 9.485 -4.402 -6.488 1.00 96.69 79 ILE A CA 1
ATOM 592 C C . ILE A 1 79 ? 9.678 -3.962 -7.940 1.00 96.69 79 ILE A C 1
ATOM 594 O O . ILE A 1 79 ? 9.219 -2.891 -8.344 1.00 96.69 79 ILE A O 1
ATOM 598 N N . SER A 1 80 ? 10.305 -4.800 -8.759 1.00 94.06 80 SER A N 1
ATOM 599 C CA . SER A 1 80 ? 10.198 -4.650 -10.214 1.00 94.06 80 SER A CA 1
ATOM 600 C C . SER A 1 80 ? 8.725 -4.678 -10.631 1.00 94.06 80 SER A C 1
ATOM 602 O O . SER A 1 80 ? 7.936 -5.411 -10.035 1.00 94.06 80 SER A O 1
ATOM 604 N N . SER A 1 81 ? 8.337 -3.878 -11.629 1.00 89.19 81 SER A N 1
ATOM 605 C CA . SER A 1 81 ? 6.960 -3.928 -12.126 1.00 89.19 81 SER A CA 1
ATOM 606 C C . SER A 1 81 ? 6.651 -5.326 -12.674 1.00 89.19 81 SER A C 1
ATOM 608 O O . SER A 1 81 ? 7.407 -5.802 -13.518 1.00 89.19 81 SER A O 1
ATOM 610 N N . PRO A 1 82 ? 5.560 -5.980 -12.235 1.00 87.25 82 PRO A N 1
ATOM 611 C CA . PRO A 1 82 ? 5.167 -7.284 -12.759 1.00 87.25 82 PRO A CA 1
ATOM 612 C C . PRO A 1 82 ? 4.436 -7.203 -14.110 1.00 87.25 82 PRO A C 1
ATOM 614 O O . PRO A 1 82 ? 4.098 -8.242 -14.670 1.00 87.25 82 PRO A O 1
ATOM 617 N N . TRP A 1 83 ? 4.171 -5.997 -14.628 1.00 86.81 83 TRP A N 1
ATOM 618 C CA . TRP A 1 83 ? 3.475 -5.779 -15.906 1.00 86.81 83 TRP A CA 1
ATOM 619 C C . TRP A 1 83 ? 4.382 -5.239 -17.017 1.00 86.81 83 TRP A C 1
ATOM 621 O O . TRP A 1 83 ? 3.882 -4.871 -18.081 1.00 86.81 83 TRP A O 1
ATOM 631 N N . LYS A 1 84 ? 5.693 -5.171 -16.775 1.00 74.69 84 LYS A N 1
ATOM 632 C CA . LYS A 1 84 ? 6.701 -4.761 -17.757 1.00 74.69 84 LYS A CA 1
ATOM 633 C C . LYS A 1 84 ? 7.664 -5.892 -18.070 1.00 74.69 84 LYS A C 1
ATOM 635 O O . LYS A 1 84 ? 7.921 -6.710 -17.161 1.00 74.69 84 LYS A O 1
#

Mean predicted aligned error: 5.05 Å

Organism: NCBI:txid2593771

pLDDT: mean 89.31, std 9.97, range [44.78, 97.75]

Solvent-accessible surface area (backbone atoms only — not comparable to full-atom values): 5035 Å² total; per-residue (Å²): 128,83,83,75,85,78,71,59,73,46,81,40,52,80,91,47,78,58,27,37,39,38,35,39,24,78,90,78,59,48,10,35,42,32,35,31,33,63,66,53,40,75,42,74,53,96,90,36,85,35,77,43,62,31,73,41,60,31,88,86,77,65,48,73,42,48,72,39,80,19,52,40,73,78,49,77,44,80,45,79,43,90,89,110

Foldseek 3Di:
DPPQDDKDKDKDPPVDQKIWMWIAQSVPRWIKIWIFGDAFDFDDDPNDTDGDWEFDADPVPRDRSDTHRGPYTPDMDTDHRPVD